Protein AF-A0AAE3DIQ3-F1 (afdb_monomer)

Secondary structure (DSSP, 8-state):
--HHHHHHHHHHHHHHHHHHHHHHHHHHHHHHHHHHHHHHHHHT--TTHHHHHHHHHHHHHHHHHHHHHHHHHHHHHHT-S-HHHHHHHIIIIIS---HHHHHHHTT--HHHHHHHHHHHHHT--GGGS-S-----------------

InterPro domains:
  IPR007630 RNA polymerase sigma-70 region 4 [PF04545] (86-123)
  IPR013324 RNA polymerase sigma factor, region 3/4-like [SSF88659] (73-122)

Mean predicted aligned error: 8.51 Å

Foldseek 3Di:
DDPVLLVVLVVLLLCLVVLVVVLVVLVVVLVVLVVVLVVCVVVVPPPCNVVSVVVNVVSVVSNVVSVLSNVLSLVQLVQQPDPLLSVLSCCCRVVVDDLVVVCVVVVHDSVVSVVSPSVSSVRGDNPVRDPPPPPDPDPPPDDPDDDD

Solv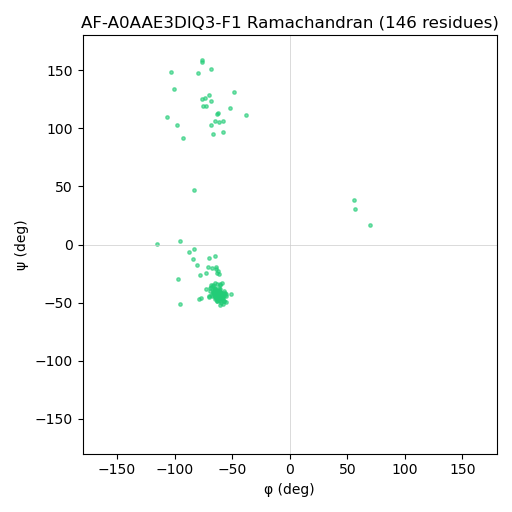ent-accessible surface area (backbone atoms only — not comparable to full-atom values): 8431 Å² total; per-residue (Å²): 132,52,73,67,56,52,50,49,52,51,51,57,44,54,43,42,56,57,38,52,55,49,45,55,53,44,53,54,49,41,52,51,50,52,53,50,48,55,51,33,62,75,71,67,48,64,83,62,44,61,62,46,53,52,50,43,51,54,40,51,52,54,45,49,55,42,50,52,52,44,50,39,45,52,53,23,46,65,60,29,84,50,66,71,39,29,50,54,48,44,42,40,40,72,69,64,43,53,70,61,62,51,11,63,76,69,75,40,53,66,72,54,35,55,50,48,53,52,52,33,62,72,48,46,45,68,80,82,51,45,92,77,61,73,77,72,92,68,85,79,79,73,82,82,78,80,80,130

Structure (mmCIF, N/CA/C/O backbone):
data_AF-A0AAE3DIQ3-F1
#
_entry.id   AF-A0AAE3DIQ3-F1
#
loop_
_atom_site.group_PDB
_atom_site.id
_atom_site.type_symbol
_atom_site.label_atom_id
_atom_site.label_alt_id
_atom_site.label_comp_id
_atom_site.label_asym_id
_atom_site.label_entity_id
_atom_site.label_seq_id
_atom_site.pdbx_PDB_ins_code
_atom_site.Cartn_x
_atom_site.Cartn_y
_atom_site.Cartn_z
_atom_site.occupancy
_atom_site.B_iso_or_equiv
_atom_site.auth_seq_id
_atom_site.auth_comp_id
_atom_site.auth_asym_id
_atom_site.auth_atom_id
_atom_site.pdbx_PDB_model_num
ATOM 1 N N . MET A 1 1 ? -13.774 10.766 17.910 1.00 77.81 1 MET A N 1
ATOM 2 C CA . MET A 1 1 ? -13.409 10.998 16.501 1.00 77.81 1 MET A CA 1
ATOM 3 C C . MET A 1 1 ? -14.636 11.523 15.776 1.00 77.81 1 MET A C 1
ATOM 5 O O . MET A 1 1 ? -15.725 11.027 16.038 1.00 77.81 1 MET A O 1
ATOM 9 N N . THR A 1 2 ? -14.485 12.548 14.947 1.00 88.19 2 THR A N 1
ATOM 10 C CA . THR A 1 2 ? -15.562 13.086 14.100 1.00 88.19 2 THR A CA 1
ATOM 11 C C . THR A 1 2 ? -15.816 12.173 12.896 1.00 88.19 2 THR A C 1
ATOM 13 O O . THR A 1 2 ? -14.929 11.417 12.498 1.00 88.19 2 THR A O 1
ATOM 16 N N . ASP A 1 3 ? -16.995 12.252 12.272 1.00 88.19 3 ASP A N 1
ATOM 17 C CA . ASP A 1 3 ? -17.280 11.485 11.046 1.00 88.19 3 ASP A CA 1
ATOM 18 C C . ASP A 1 3 ? -16.302 11.826 9.910 1.00 88.19 3 ASP A C 1
ATOM 20 O O . ASP A 1 3 ? -15.913 10.959 9.127 1.00 88.19 3 ASP A O 1
ATOM 24 N N . THR A 1 4 ? -15.844 13.079 9.847 1.00 89.25 4 THR A N 1
ATOM 25 C CA . THR A 1 4 ? -14.825 13.526 8.890 1.00 89.25 4 THR A CA 1
ATOM 26 C C . THR A 1 4 ? -13.496 12.809 9.111 1.00 89.25 4 THR A C 1
ATOM 28 O O . THR A 1 4 ? -12.917 12.282 8.163 1.00 89.25 4 THR A O 1
ATOM 31 N N . GLU A 1 5 ? -13.022 12.745 10.357 1.00 88.75 5 GLU A N 1
ATOM 32 C CA . GLU A 1 5 ? -11.792 12.030 10.714 1.00 88.75 5 GLU A CA 1
ATOM 33 C C . GLU A 1 5 ? -11.927 10.525 10.455 1.00 88.75 5 GLU A C 1
ATOM 35 O O . GLU A 1 5 ? -11.031 9.929 9.861 1.00 88.75 5 GLU A O 1
ATOM 40 N N . PHE A 1 6 ? -13.070 9.924 10.808 1.00 90.81 6 PHE A N 1
ATOM 41 C CA . PHE A 1 6 ? -13.358 8.515 10.523 1.00 90.81 6 PHE A CA 1
ATOM 42 C C . PHE A 1 6 ? -13.227 8.211 9.026 1.00 90.81 6 PHE A C 1
ATOM 44 O O . PHE A 1 6 ? -12.547 7.265 8.619 1.00 90.81 6 PHE A O 1
ATOM 51 N N . ASN A 1 7 ? -13.860 9.036 8.190 1.00 92.31 7 ASN A N 1
ATOM 52 C CA . ASN A 1 7 ? -13.822 8.879 6.741 1.00 92.31 7 ASN A CA 1
ATOM 53 C C . ASN A 1 7 ? -12.417 9.115 6.175 1.00 92.31 7 ASN A C 1
ATOM 55 O O . ASN A 1 7 ? -12.020 8.416 5.243 1.00 92.31 7 ASN A O 1
ATOM 59 N N . ALA A 1 8 ? -11.645 10.037 6.754 1.00 92.06 8 ALA A N 1
ATOM 60 C CA . ALA A 1 8 ? -10.260 10.276 6.364 1.00 92.06 8 ALA A CA 1
ATOM 61 C C . ALA A 1 8 ? -9.358 9.068 6.664 1.00 92.06 8 ALA A C 1
ATOM 63 O O . ALA A 1 8 ? -8.603 8.649 5.788 1.00 92.06 8 ALA A O 1
ATOM 64 N N . VAL A 1 9 ? -9.473 8.457 7.850 1.00 94.56 9 VAL A N 1
ATOM 65 C CA . VAL A 1 9 ? -8.742 7.222 8.196 1.00 94.56 9 VAL A CA 1
ATOM 66 C C . VAL A 1 9 ? -9.145 6.092 7.254 1.00 94.56 9 VAL A C 1
ATOM 68 O O . VAL A 1 9 ? -8.291 5.412 6.690 1.00 94.56 9 VAL A O 1
ATOM 71 N N . LYS A 1 10 ? -10.448 5.915 7.016 1.00 94.19 10 LYS A N 1
ATOM 72 C CA . LYS A 1 10 ? -10.944 4.893 6.091 1.00 94.19 10 LYS A CA 1
ATOM 73 C C . LYS A 1 10 ? -10.383 5.081 4.679 1.00 94.19 10 LYS A C 1
ATOM 75 O O . LYS A 1 10 ? -9.952 4.105 4.067 1.00 94.19 10 LYS A O 1
ATOM 80 N N . ALA A 1 11 ? -10.363 6.311 4.165 1.00 94.19 11 ALA A N 1
ATOM 81 C CA . ALA A 1 11 ? -9.783 6.629 2.861 1.00 94.19 11 ALA A CA 1
ATOM 82 C C . ALA A 1 11 ? -8.267 6.383 2.829 1.00 94.19 11 ALA A C 1
ATOM 84 O O . ALA A 1 11 ? -7.762 5.815 1.862 1.00 94.19 11 ALA A O 1
ATOM 85 N N . PHE A 1 12 ? -7.557 6.752 3.899 1.00 95.31 12 PHE A N 1
ATOM 86 C CA . PHE A 1 12 ? -6.129 6.492 4.065 1.00 95.31 12 PHE A CA 1
ATOM 87 C C . PHE A 1 12 ? -5.811 4.992 3.987 1.00 95.31 12 PHE A C 1
ATOM 89 O O . PHE A 1 12 ? -4.976 4.601 3.178 1.00 95.31 12 PHE A O 1
ATOM 96 N N . LEU A 1 13 ? -6.518 4.153 4.749 1.00 96.06 13 LEU A N 1
ATOM 97 C CA . LEU A 1 13 ? -6.325 2.698 4.735 1.00 96.06 13 LEU A CA 1
ATOM 98 C C . LEU A 1 13 ? -6.715 2.085 3.381 1.00 96.06 13 LEU A C 1
ATOM 100 O O . LEU A 1 13 ? -6.002 1.245 2.839 1.00 96.06 13 LEU A O 1
ATOM 104 N N . SER A 1 14 ? -7.814 2.561 2.785 1.00 95.12 14 SER A N 1
ATOM 105 C CA . SER A 1 14 ? -8.283 2.096 1.469 1.00 95.12 14 SER A CA 1
ATOM 106 C C . SER A 1 14 ? -7.298 2.405 0.336 1.00 95.12 14 SER A C 1
ATOM 108 O O . SER A 1 14 ? -7.368 1.776 -0.721 1.00 95.12 14 SER A O 1
ATOM 110 N N . ALA A 1 15 ? -6.368 3.348 0.534 1.00 94.94 15 ALA A N 1
ATOM 111 C CA . ALA A 1 15 ? -5.342 3.676 -0.450 1.00 94.94 15 ALA A CA 1
ATOM 112 C C . ALA A 1 15 ? -4.391 2.500 -0.737 1.00 94.94 15 ALA A C 1
ATOM 114 O O . ALA A 1 15 ? -3.851 2.439 -1.840 1.00 94.94 15 ALA A O 1
ATOM 115 N N . TYR A 1 16 ? -4.233 1.550 0.196 1.00 96.00 16 TYR A N 1
ATOM 116 C CA . TYR A 1 16 ? -3.328 0.402 0.047 1.00 96.00 16 TYR A CA 1
ATOM 117 C C . TYR A 1 16 ? -3.614 -0.420 -1.215 1.00 96.00 16 TYR A C 1
ATOM 119 O O . TYR A 1 16 ? -2.709 -0.810 -1.949 1.00 96.00 16 TYR A O 1
ATOM 127 N N . ARG A 1 17 ? -4.896 -0.639 -1.522 1.00 91.00 17 ARG A N 1
ATOM 128 C CA . ARG A 1 17 ? -5.303 -1.407 -2.705 1.00 91.00 17 ARG A CA 1
ATOM 129 C C . ARG A 1 17 ? -4.906 -0.715 -4.009 1.00 91.00 17 ARG A C 1
ATOM 131 O O . ARG A 1 17 ? -4.494 -1.372 -4.964 1.00 91.00 17 ARG A O 1
ATOM 138 N N . TYR A 1 18 ? -5.037 0.609 -4.059 1.00 89.94 18 TYR A N 1
ATOM 139 C CA . TYR A 1 18 ? -4.652 1.382 -5.238 1.00 89.94 18 TYR A CA 1
ATOM 140 C C . TYR A 1 18 ? -3.134 1.395 -5.416 1.00 89.94 18 TYR A C 1
ATOM 142 O O . TYR A 1 18 ? -2.656 1.237 -6.540 1.00 89.94 18 TYR A O 1
ATOM 150 N N . THR A 1 19 ? -2.377 1.522 -4.321 1.00 93.00 19 THR A N 1
ATOM 151 C CA . THR A 1 19 ? -0.912 1.480 -4.385 1.00 93.00 19 THR A CA 1
ATOM 152 C C . THR A 1 19 ? -0.401 0.104 -4.793 1.00 93.00 19 THR A C 1
ATOM 154 O O . THR A 1 19 ? 0.555 0.037 -5.558 1.00 93.00 19 THR A O 1
ATOM 157 N N . GLU A 1 20 ? -1.050 -0.986 -4.374 1.00 92.19 20 GLU A N 1
ATOM 158 C CA . GLU A 1 20 ? -0.665 -2.339 -4.786 1.00 92.19 20 GLU A CA 1
ATOM 159 C C . GLU A 1 20 ? -0.827 -2.549 -6.301 1.00 92.19 20 GLU A C 1
ATOM 161 O O . GLU A 1 20 ? 0.072 -3.078 -6.963 1.00 92.19 20 GLU A O 1
ATOM 166 N N . LEU A 1 21 ? -1.951 -2.101 -6.873 1.00 91.31 21 LEU A N 1
ATOM 167 C CA . LEU A 1 21 ? -2.192 -2.204 -8.313 1.00 91.31 21 LEU A CA 1
ATOM 168 C C . LEU A 1 21 ? -1.179 -1.371 -9.112 1.00 91.31 21 LEU A C 1
ATOM 170 O O . LEU A 1 21 ? -0.600 -1.879 -10.074 1.00 91.31 21 LEU A O 1
ATOM 174 N N . ASP A 1 22 ? -0.929 -0.126 -8.699 1.00 94.44 22 ASP A N 1
ATOM 175 C CA . ASP A 1 22 ? 0.051 0.745 -9.358 1.00 94.44 22 ASP A CA 1
ATOM 176 C C . ASP A 1 22 ? 1.469 0.166 -9.226 1.00 94.44 22 ASP A C 1
ATOM 178 O O . ASP A 1 22 ? 2.189 0.061 -10.215 1.00 94.44 22 ASP A O 1
ATOM 182 N N . LEU A 1 23 ? 1.854 -0.356 -8.055 1.00 96.00 23 LEU A N 1
ATOM 183 C CA . LEU A 1 23 ? 3.149 -1.017 -7.861 1.00 96.00 23 LEU A CA 1
ATOM 184 C C . LEU A 1 23 ? 3.378 -2.167 -8.840 1.00 96.00 23 LEU A C 1
ATOM 186 O O . LEU A 1 23 ? 4.481 -2.289 -9.373 1.00 96.00 23 LEU A O 1
ATOM 190 N N . ARG A 1 24 ? 2.363 -3.000 -9.099 1.00 95.31 24 ARG A N 1
ATOM 191 C CA . ARG A 1 24 ? 2.469 -4.091 -10.082 1.00 95.31 24 ARG A CA 1
ATOM 192 C C . ARG A 1 24 ? 2.773 -3.546 -11.477 1.00 95.31 24 ARG A C 1
ATOM 194 O O . ARG A 1 24 ? 3.693 -4.037 -12.130 1.00 95.31 24 ARG A O 1
ATOM 201 N N . VAL A 1 25 ? 2.062 -2.501 -11.899 1.00 96.19 25 VAL A N 1
ATOM 202 C CA . VAL A 1 25 ? 2.274 -1.845 -13.199 1.00 96.19 25 VAL A CA 1
ATOM 203 C C . VAL A 1 25 ? 3.668 -1.219 -13.278 1.00 96.19 25 VAL A C 1
ATOM 205 O O . VAL A 1 25 ? 4.406 -1.473 -14.229 1.00 96.19 25 VAL A O 1
ATOM 208 N N . ARG A 1 26 ? 4.076 -0.448 -12.264 1.00 96.56 26 ARG A N 1
ATOM 209 C CA . ARG A 1 26 ? 5.378 0.237 -12.241 1.00 96.56 26 ARG A CA 1
ATOM 210 C C . ARG A 1 26 ? 6.550 -0.732 -12.199 1.00 96.56 26 ARG A C 1
ATOM 212 O O . ARG A 1 26 ? 7.554 -0.490 -12.861 1.00 96.56 26 ARG A O 1
ATOM 219 N N . ARG A 1 27 ? 6.434 -1.836 -11.455 1.00 97.88 27 ARG A N 1
ATOM 220 C CA . ARG A 1 27 ? 7.460 -2.888 -11.421 1.00 97.88 27 ARG A CA 1
ATOM 221 C C . ARG A 1 27 ? 7.604 -3.564 -12.781 1.00 97.88 27 ARG A C 1
ATOM 223 O O . ARG A 1 27 ? 8.730 -3.723 -13.237 1.00 97.88 27 ARG A O 1
ATOM 230 N N . ALA A 1 28 ? 6.494 -3.888 -13.445 1.00 97.50 28 ALA A N 1
ATOM 231 C CA . ALA A 1 28 ? 6.529 -4.448 -14.795 1.00 97.50 28 ALA A CA 1
ATOM 232 C C . ALA A 1 28 ? 7.176 -3.483 -15.803 1.00 97.50 28 ALA A C 1
ATOM 234 O O . ALA A 1 28 ? 7.986 -3.903 -16.630 1.00 97.50 28 ALA A O 1
ATOM 235 N N . GLU A 1 29 ? 6.871 -2.188 -15.704 1.00 97.25 29 GLU A N 1
ATOM 236 C CA . GLU A 1 29 ? 7.497 -1.165 -16.542 1.00 97.25 29 GLU A CA 1
ATOM 237 C C . GLU A 1 29 ? 9.000 -1.039 -16.269 1.00 97.25 29 GLU A C 1
ATOM 239 O O . GLU A 1 29 ? 9.801 -1.040 -17.200 1.00 97.25 29 GLU A O 1
ATOM 244 N N . LEU A 1 30 ? 9.416 -1.027 -15.000 1.00 97.88 30 LEU A N 1
ATOM 245 C CA . LEU A 1 30 ? 10.833 -1.013 -14.640 1.00 97.88 30 LEU A CA 1
ATOM 246 C C . LEU A 1 30 ? 11.577 -2.227 -15.216 1.00 97.88 30 LEU A C 1
ATOM 248 O O . LEU A 1 30 ? 12.685 -2.069 -15.734 1.00 97.88 30 LEU A O 1
ATOM 252 N N . THR A 1 31 ? 10.978 -3.420 -15.170 1.00 98.19 31 THR A N 1
ATOM 253 C CA . THR A 1 31 ? 11.540 -4.625 -15.798 1.00 98.19 31 THR A CA 1
ATOM 254 C C . THR A 1 31 ? 11.719 -4.432 -17.303 1.00 98.19 31 THR A C 1
ATOM 256 O O . THR A 1 31 ? 12.794 -4.718 -17.828 1.00 98.19 31 THR A O 1
ATOM 259 N N . ARG A 1 32 ? 10.711 -3.891 -17.998 1.00 97.81 32 ARG A N 1
ATOM 260 C CA . ARG A 1 32 ? 10.777 -3.616 -19.443 1.00 97.81 32 ARG A CA 1
ATOM 261 C C . ARG A 1 32 ? 11.862 -2.608 -19.802 1.00 97.81 32 ARG A C 1
ATOM 263 O O . ARG A 1 32 ? 12.653 -2.866 -20.706 1.00 97.81 32 ARG A O 1
ATOM 270 N N . LEU A 1 33 ? 11.927 -1.488 -19.085 1.00 97.00 33 LEU A N 1
ATOM 271 C CA . LEU A 1 33 ? 12.935 -0.452 -19.310 1.00 97.00 33 LEU A CA 1
ATOM 272 C C . LEU A 1 33 ? 14.350 -0.984 -19.061 1.00 97.00 33 LEU A C 1
ATOM 274 O O . LEU A 1 33 ? 15.259 -0.694 -19.835 1.00 97.00 33 LEU A O 1
ATOM 278 N N . THR A 1 34 ? 14.527 -1.802 -18.020 1.00 96.81 34 THR A N 1
ATOM 279 C CA . THR A 1 34 ? 15.821 -2.421 -17.697 1.00 96.81 34 THR A CA 1
ATOM 280 C C . THR A 1 34 ? 16.257 -3.391 -18.795 1.00 96.81 34 THR A C 1
ATOM 282 O O . THR A 1 34 ? 17.372 -3.271 -19.294 1.00 96.81 34 THR A O 1
ATOM 285 N N . ALA A 1 35 ? 15.359 -4.262 -19.264 1.00 96.81 35 ALA A N 1
ATOM 286 C CA . ALA A 1 35 ? 15.648 -5.165 -20.377 1.00 96.81 35 ALA A CA 1
ATOM 287 C C . ALA A 1 35 ? 15.968 -4.401 -21.676 1.00 96.81 35 ALA A C 1
ATOM 289 O O . ALA A 1 35 ? 16.878 -4.770 -22.418 1.00 96.81 35 ALA A O 1
ATOM 290 N N . ARG A 1 36 ? 15.264 -3.293 -21.953 1.00 95.62 36 ARG A N 1
ATOM 291 C CA . ARG A 1 36 ? 15.561 -2.459 -23.128 1.00 95.62 36 ARG A CA 1
ATOM 292 C C . ARG A 1 36 ? 16.924 -1.782 -23.018 1.00 95.62 36 ARG A C 1
ATOM 294 O O . ARG A 1 36 ? 17.629 -1.704 -24.022 1.00 95.62 36 ARG A O 1
ATOM 301 N N . LYS A 1 37 ? 17.299 -1.315 -21.824 1.00 95.06 37 LYS A N 1
ATOM 302 C CA . LYS A 1 37 ? 18.630 -0.757 -21.561 1.00 95.06 37 LYS A CA 1
ATOM 303 C C . LYS A 1 37 ? 19.718 -1.787 -21.873 1.00 95.06 37 LYS A C 1
ATOM 305 O O . LYS A 1 37 ? 20.664 -1.462 -22.580 1.00 95.06 37 LYS A O 1
ATOM 310 N N . GLU A 1 38 ? 19.567 -3.016 -21.385 1.00 93.75 38 GLU A N 1
ATOM 311 C CA . GLU A 1 38 ? 20.514 -4.110 -21.639 1.00 93.75 38 GLU A CA 1
ATOM 312 C C . GLU A 1 38 ? 20.650 -4.419 -23.136 1.00 93.75 38 GLU A C 1
ATOM 314 O O . GLU A 1 38 ? 21.767 -4.533 -23.636 1.00 93.75 38 GLU A O 1
ATOM 319 N N . ALA A 1 39 ? 19.538 -4.464 -23.877 1.00 93.69 39 ALA A N 1
ATOM 320 C CA . ALA A 1 39 ? 19.563 -4.673 -25.325 1.00 93.69 39 ALA A CA 1
ATOM 321 C C . ALA A 1 39 ? 20.336 -3.569 -26.069 1.00 93.69 39 ALA A C 1
ATOM 323 O O . ALA A 1 39 ? 21.186 -3.872 -26.900 1.00 93.69 39 ALA A O 1
ATOM 324 N N . LEU A 1 40 ? 20.108 -2.293 -25.739 1.00 91.50 40 LEU A N 1
ATOM 325 C CA . LEU A 1 40 ? 20.815 -1.183 -26.39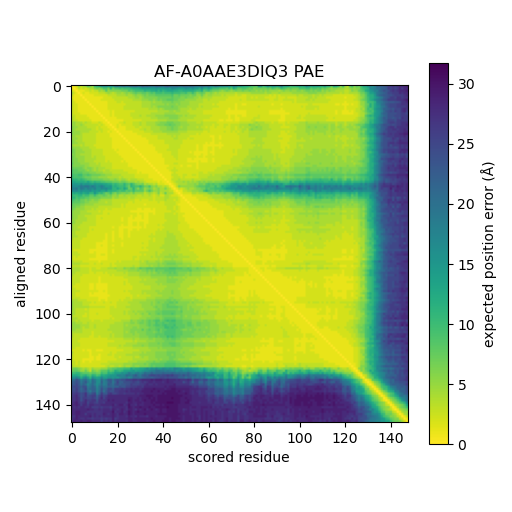1 1.00 91.50 40 LEU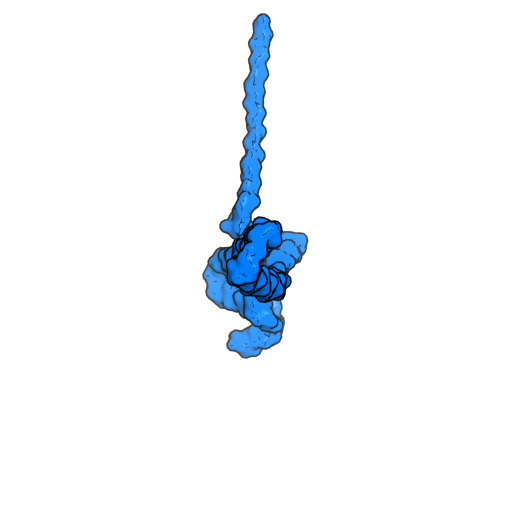 A CA 1
ATOM 326 C C . LEU A 1 40 ? 22.318 -1.173 -26.111 1.00 91.50 40 LEU A C 1
ATOM 328 O O . LEU A 1 40 ? 23.096 -0.784 -26.980 1.00 91.50 40 LEU A O 1
ATOM 332 N N . ILE A 1 41 ? 22.727 -1.606 -24.914 1.00 92.12 41 ILE A N 1
ATOM 333 C CA . ILE A 1 41 ? 24.146 -1.768 -24.575 1.00 92.12 41 ILE A CA 1
ATOM 334 C C . ILE A 1 41 ? 24.793 -2.791 -25.515 1.00 92.12 41 ILE A C 1
ATOM 336 O O . ILE A 1 41 ? 25.884 -2.543 -26.020 1.00 92.12 41 ILE A O 1
ATOM 340 N N . LEU A 1 42 ? 24.110 -3.907 -25.791 1.00 91.38 42 LEU A N 1
ATOM 341 C CA . LEU A 1 42 ? 24.588 -4.926 -26.731 1.00 91.38 42 LEU A CA 1
ATOM 342 C C . LEU A 1 42 ? 24.583 -4.435 -28.185 1.00 91.38 42 LEU A C 1
ATOM 344 O O . LEU A 1 42 ? 25.488 -4.764 -28.944 1.00 91.38 42 LEU A O 1
ATOM 348 N N . GLU A 1 43 ? 23.589 -3.631 -28.567 1.00 91.69 43 GLU A N 1
ATOM 349 C CA . GLU A 1 43 ? 23.494 -3.002 -29.891 1.00 91.69 43 GLU A CA 1
ATOM 350 C C . GLU A 1 43 ? 24.558 -1.900 -30.106 1.00 91.69 43 GLU A C 1
ATOM 352 O O . GLU A 1 43 ? 24.736 -1.434 -31.230 1.00 91.69 43 GLU A O 1
ATOM 357 N N . GLY A 1 44 ? 25.264 -1.462 -29.052 1.00 88.19 44 GLY A N 1
ATOM 358 C CA . GLY A 1 44 ? 26.243 -0.370 -29.114 1.00 88.19 44 GLY A CA 1
ATOM 359 C C . GLY A 1 44 ? 25.617 1.013 -29.330 1.00 88.19 44 GLY A C 1
ATOM 360 O O . GLY A 1 44 ? 26.311 1.953 -29.714 1.00 88.19 44 GLY A O 1
ATOM 361 N N . ASN A 1 45 ? 24.308 1.154 -29.100 1.00 82.38 45 ASN A N 1
ATOM 362 C CA . ASN A 1 45 ? 23.564 2.385 -29.354 1.00 82.38 45 ASN A CA 1
ATOM 363 C C . ASN A 1 45 ? 23.520 3.262 -28.093 1.00 82.38 45 ASN A C 1
ATOM 365 O O . ASN A 1 45 ? 22.642 3.127 -27.236 1.00 82.38 45 ASN A O 1
ATOM 369 N N . THR A 1 46 ? 24.501 4.156 -27.973 1.00 80.56 46 THR A N 1
ATOM 370 C CA . THR A 1 46 ? 24.721 4.985 -26.779 1.00 80.56 46 THR A CA 1
ATOM 371 C C . THR A 1 46 ? 23.778 6.179 -26.665 1.00 80.56 46 THR A C 1
ATOM 373 O O . THR A 1 46 ? 23.493 6.617 -25.552 1.00 80.56 46 THR A O 1
ATOM 376 N N . ASP A 1 47 ? 23.253 6.687 -27.780 1.00 83.62 47 ASP A N 1
ATOM 377 C CA . ASP A 1 47 ? 22.487 7.943 -27.804 1.00 83.62 47 ASP A CA 1
ATOM 378 C C . ASP A 1 47 ? 21.140 7.816 -27.077 1.00 83.62 47 ASP A C 1
ATOM 380 O O .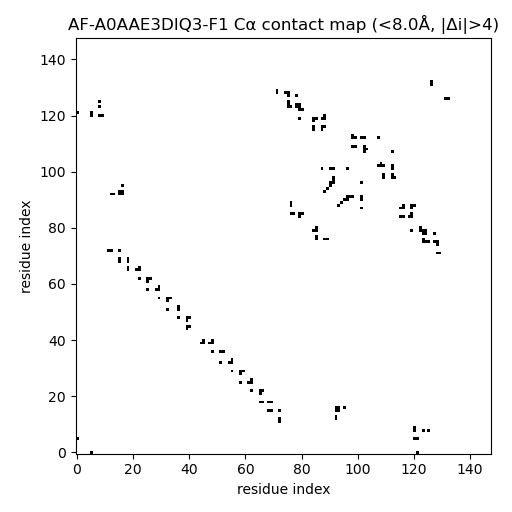 ASP A 1 47 ? 20.689 8.732 -26.388 1.00 83.62 47 ASP A O 1
ATOM 384 N N . LEU A 1 48 ? 20.510 6.642 -27.160 1.00 85.00 48 LEU A N 1
ATOM 385 C CA . LEU A 1 48 ? 19.244 6.351 -26.478 1.00 85.00 48 LEU A CA 1
ATOM 386 C C . LEU A 1 48 ? 19.426 5.907 -25.018 1.00 85.00 48 LEU A C 1
ATOM 388 O O . LEU A 1 48 ? 18.450 5.864 -24.261 1.00 85.00 48 LEU A O 1
ATOM 392 N N . LEU A 1 49 ? 20.657 5.584 -24.608 1.00 90.31 49 LEU A N 1
ATOM 393 C CA . LEU A 1 49 ? 20.940 5.018 -23.291 1.00 90.31 49 LEU A CA 1
ATOM 394 C C . LEU A 1 49 ? 20.621 6.015 -22.172 1.00 90.31 49 LEU A C 1
ATOM 396 O O . LEU A 1 49 ? 19.963 5.653 -21.197 1.00 90.31 49 LEU A O 1
ATOM 400 N N . PHE A 1 50 ? 21.003 7.282 -22.354 1.00 88.81 50 PHE A N 1
ATOM 401 C CA . PHE A 1 50 ? 20.776 8.347 -21.373 1.00 88.81 50 PHE A CA 1
ATOM 402 C C . PHE A 1 50 ? 19.284 8.549 -21.061 1.00 88.81 50 PHE A C 1
ATOM 404 O O . PHE A 1 50 ? 18.881 8.637 -19.899 1.00 88.81 50 PHE A O 1
ATOM 411 N N . HIS A 1 51 ? 18.434 8.567 -22.093 1.00 89.88 51 HIS A N 1
ATOM 412 C CA . HIS A 1 51 ? 16.990 8.732 -21.921 1.00 89.88 51 HIS A CA 1
ATOM 413 C C . HIS A 1 51 ? 16.361 7.565 -21.152 1.00 89.88 51 HIS A C 1
ATOM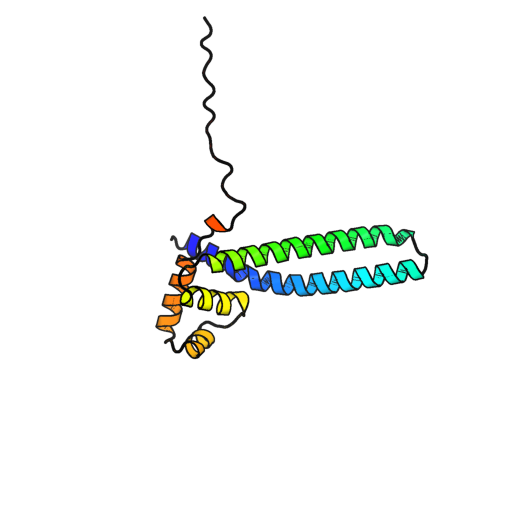 415 O O . HIS A 1 51 ? 15.511 7.780 -20.283 1.00 89.88 51 HIS A O 1
ATOM 421 N N . LEU A 1 52 ? 16.804 6.334 -21.421 1.00 93.56 52 LEU A N 1
ATOM 422 C CA . LEU A 1 52 ? 16.335 5.159 -20.688 1.00 93.56 52 LEU A CA 1
ATOM 423 C C . LEU A 1 52 ? 16.823 5.134 -19.246 1.00 93.56 52 LEU A C 1
ATOM 425 O O . LEU A 1 52 ? 16.061 4.753 -18.363 1.00 93.56 52 LEU A O 1
ATOM 429 N N . GLU A 1 53 ? 18.053 5.562 -18.975 1.00 93.81 53 GLU A N 1
ATOM 430 C CA . GLU A 1 53 ? 18.551 5.680 -17.604 1.00 93.81 53 GLU A CA 1
ATOM 431 C C . GLU A 1 53 ? 17.722 6.663 -16.781 1.00 93.81 53 GLU A C 1
ATOM 433 O O . GLU A 1 53 ? 17.349 6.354 -15.645 1.00 93.81 53 GLU A O 1
ATOM 438 N N . HIS A 1 54 ? 17.361 7.803 -17.373 1.00 94.31 54 HIS A N 1
ATOM 439 C CA . HIS A 1 54 ? 16.470 8.762 -16.734 1.00 94.31 54 HIS A CA 1
ATOM 440 C C . HIS A 1 54 ? 15.073 8.168 -16.481 1.00 94.31 54 HIS A C 1
ATOM 442 O O . HIS A 1 54 ? 14.556 8.270 -15.368 1.00 94.31 54 HIS A O 1
ATOM 448 N N . ALA A 1 55 ? 14.490 7.478 -17.469 1.00 95.88 55 ALA A N 1
ATOM 449 C CA . ALA A 1 55 ? 13.191 6.816 -17.325 1.00 95.88 55 ALA A CA 1
ATOM 450 C C . ALA A 1 55 ? 13.203 5.720 -16.242 1.00 95.88 55 ALA A C 1
ATOM 452 O O . ALA A 1 55 ? 12.281 5.637 -15.430 1.00 95.88 55 ALA A O 1
ATOM 453 N N . ILE A 1 56 ? 14.269 4.916 -16.175 1.00 97.50 56 ILE A N 1
ATOM 454 C CA . ILE A 1 56 ? 14.479 3.901 -15.132 1.00 97.50 56 ILE A CA 1
ATOM 455 C C . ILE A 1 56 ? 14.558 4.554 -13.753 1.00 97.50 56 ILE A C 1
ATOM 457 O O . ILE A 1 56 ? 13.959 4.049 -12.802 1.00 97.50 56 ILE A O 1
ATOM 461 N N . CYS A 1 57 ? 15.291 5.661 -13.626 1.00 97.44 57 CYS A N 1
ATOM 462 C CA . CYS A 1 57 ? 15.404 6.393 -12.369 1.00 97.44 57 CYS A CA 1
ATOM 463 C C . CYS A 1 57 ? 14.031 6.902 -11.901 1.00 97.44 57 CYS A C 1
ATOM 465 O O . CYS A 1 57 ? 13.610 6.604 -10.784 1.00 97.44 57 CYS A O 1
ATOM 467 N N . ALA A 1 58 ? 13.272 7.544 -12.795 1.00 96.62 58 ALA A N 1
ATOM 468 C CA . ALA A 1 58 ? 11.921 8.018 -12.505 1.00 96.62 58 ALA A CA 1
ATOM 469 C C . ALA A 1 58 ? 10.963 6.876 -12.115 1.00 96.62 58 ALA A C 1
ATOM 471 O O . ALA A 1 58 ? 10.191 7.004 -11.163 1.00 96.62 58 ALA A O 1
ATOM 472 N N . ALA A 1 59 ? 11.037 5.729 -12.801 1.00 96.88 59 ALA A N 1
ATOM 473 C CA . ALA A 1 59 ? 10.242 4.550 -12.463 1.00 96.88 59 ALA A CA 1
ATOM 474 C C . ALA A 1 59 ? 10.590 4.000 -11.068 1.00 96.88 59 ALA A C 1
ATOM 476 O O . ALA A 1 59 ? 9.691 3.665 -10.293 1.00 96.88 59 ALA A O 1
ATOM 477 N N . LYS A 1 60 ? 11.883 3.948 -10.715 1.00 98.00 60 LYS A N 1
ATOM 478 C CA . LYS A 1 60 ? 12.340 3.547 -9.374 1.00 98.00 60 LYS A CA 1
ATOM 479 C C . LYS A 1 60 ? 11.829 4.497 -8.297 1.00 98.00 60 LYS A C 1
ATOM 481 O O . LYS A 1 60 ? 11.351 4.027 -7.266 1.00 98.00 60 LYS A O 1
ATOM 486 N N . ASP A 1 61 ? 11.887 5.803 -8.528 1.00 97.44 61 ASP A N 1
ATOM 487 C CA . ASP A 1 61 ? 11.400 6.791 -7.564 1.00 97.44 61 ASP A CA 1
ATOM 488 C C . ASP A 1 61 ? 9.883 6.712 -7.369 1.00 97.44 61 ASP A C 1
ATOM 490 O O . ASP A 1 61 ? 9.416 6.731 -6.229 1.00 97.44 61 ASP A O 1
ATOM 494 N N . ALA A 1 62 ? 9.110 6.503 -8.438 1.00 95.88 62 ALA A N 1
ATOM 495 C CA . ALA A 1 62 ? 7.671 6.263 -8.331 1.00 95.88 62 ALA A CA 1
ATOM 496 C C . ALA A 1 62 ? 7.354 5.011 -7.489 1.00 95.88 62 ALA A C 1
ATOM 498 O O . ALA A 1 62 ? 6.506 5.060 -6.597 1.00 95.88 62 ALA A O 1
ATOM 499 N N . ILE A 1 63 ? 8.075 3.904 -7.712 1.00 97.88 63 ILE A N 1
ATOM 500 C CA . ILE A 1 63 ? 7.943 2.682 -6.901 1.00 97.88 63 ILE A CA 1
ATOM 501 C C . ILE A 1 63 ? 8.274 2.965 -5.434 1.00 97.88 63 ILE A C 1
ATOM 503 O O . ILE A 1 63 ? 7.533 2.535 -4.553 1.00 97.88 63 ILE A O 1
ATOM 507 N N . ARG A 1 64 ? 9.360 3.698 -5.155 1.00 97.25 64 ARG A N 1
ATOM 508 C CA . ARG A 1 64 ? 9.753 4.054 -3.783 1.00 97.25 64 ARG A CA 1
ATOM 509 C C . ARG A 1 64 ? 8.651 4.825 -3.067 1.00 97.25 64 ARG A C 1
ATOM 511 O O . ARG A 1 64 ? 8.334 4.478 -1.937 1.00 97.25 64 ARG A O 1
ATOM 518 N N . VAL A 1 65 ? 8.041 5.815 -3.720 1.00 95.69 65 VAL A N 1
ATOM 519 C CA . VAL A 1 65 ? 6.928 6.595 -3.147 1.00 95.69 65 VAL A CA 1
ATOM 520 C C . VAL A 1 65 ? 5.745 5.694 -2.784 1.00 95.69 65 VAL A C 1
ATOM 522 O O . VAL A 1 65 ? 5.209 5.801 -1.681 1.00 95.69 65 VAL A O 1
ATOM 525 N N . LEU A 1 66 ? 5.361 4.774 -3.671 1.00 95.44 66 LEU A N 1
ATOM 526 C CA . LEU A 1 66 ? 4.260 3.842 -3.416 1.00 95.44 66 LEU A CA 1
ATOM 527 C C . LEU A 1 66 ? 4.580 2.854 -2.282 1.00 95.44 66 LEU A C 1
ATOM 529 O O . LEU A 1 66 ? 3.726 2.616 -1.431 1.00 95.44 66 LEU A O 1
ATOM 533 N N . CYS A 1 67 ? 5.805 2.321 -2.233 1.00 95.88 67 CYS A N 1
ATOM 534 C CA . CYS A 1 67 ? 6.255 1.453 -1.141 1.00 95.88 67 CYS A CA 1
ATOM 535 C C . CYS A 1 67 ? 6.260 2.194 0.203 1.00 95.88 67 CYS A C 1
ATOM 537 O O . CYS A 1 67 ? 5.774 1.654 1.191 1.00 95.88 67 CYS A O 1
ATOM 539 N N . THR A 1 68 ? 6.747 3.441 0.244 1.00 95.06 68 THR A N 1
ATOM 540 C CA . THR A 1 68 ? 6.675 4.280 1.451 1.00 95.06 68 THR A CA 1
ATOM 541 C C . THR A 1 68 ? 5.230 4.438 1.900 1.00 95.06 68 THR A C 1
ATOM 543 O O . THR A 1 68 ? 4.935 4.303 3.083 1.00 95.06 68 THR A O 1
ATOM 546 N N . ARG A 1 69 ? 4.305 4.649 0.960 1.00 94.06 69 ARG A N 1
ATOM 547 C CA . ARG A 1 69 ? 2.887 4.769 1.289 1.00 94.06 69 ARG A CA 1
ATOM 548 C C . ARG A 1 69 ? 2.288 3.477 1.852 1.00 94.06 69 ARG A C 1
ATOM 550 O O . ARG A 1 69 ? 1.470 3.551 2.763 1.00 94.06 69 ARG A O 1
ATOM 557 N N . GLN A 1 70 ? 2.673 2.310 1.334 1.00 95.81 70 GLN A N 1
ATOM 558 C CA . GLN A 1 70 ? 2.256 1.024 1.907 1.00 95.81 70 GLN A CA 1
ATOM 559 C C . GLN A 1 70 ? 2.804 0.839 3.324 1.00 95.81 70 GLN A C 1
ATOM 561 O O . GLN A 1 70 ? 2.031 0.525 4.225 1.00 95.81 70 GLN A O 1
ATOM 566 N N . ALA A 1 71 ? 4.086 1.144 3.538 1.00 94.81 71 ALA A N 1
ATOM 567 C CA . ALA A 1 71 ? 4.716 1.073 4.853 1.00 94.81 71 ALA A CA 1
ATOM 568 C C . ALA A 1 71 ? 4.070 2.031 5.870 1.00 94.81 71 ALA A C 1
ATOM 570 O O . ALA A 1 71 ? 3.895 1.667 7.027 1.00 94.81 71 ALA A O 1
ATOM 571 N N . GLU A 1 72 ? 3.661 3.236 5.454 1.00 94.62 72 GLU A N 1
ATOM 572 C CA . GLU A 1 72 ? 2.872 4.146 6.297 1.00 94.62 72 GLU A CA 1
ATOM 573 C C . GLU A 1 72 ? 1.528 3.522 6.702 1.00 94.62 72 GLU A C 1
ATOM 575 O O . GLU A 1 72 ? 1.085 3.661 7.835 1.00 94.62 72 GLU A O 1
ATOM 580 N N . ILE A 1 73 ? 0.839 2.834 5.796 1.00 95.44 73 ILE A N 1
ATOM 581 C CA . ILE A 1 73 ? -0.453 2.218 6.123 1.00 95.44 73 ILE A CA 1
ATOM 582 C C . ILE A 1 73 ? -0.265 1.030 7.074 1.00 95.44 73 ILE A C 1
ATOM 584 O O . ILE A 1 73 ? -0.994 0.922 8.059 1.00 95.44 73 ILE A O 1
ATOM 588 N N . GLU A 1 74 ? 0.727 0.180 6.812 1.00 95.88 74 GLU A N 1
ATOM 589 C CA . GLU A 1 74 ? 1.092 -0.954 7.669 1.00 95.88 74 GLU A CA 1
ATOM 590 C C . GLU A 1 74 ? 1.477 -0.4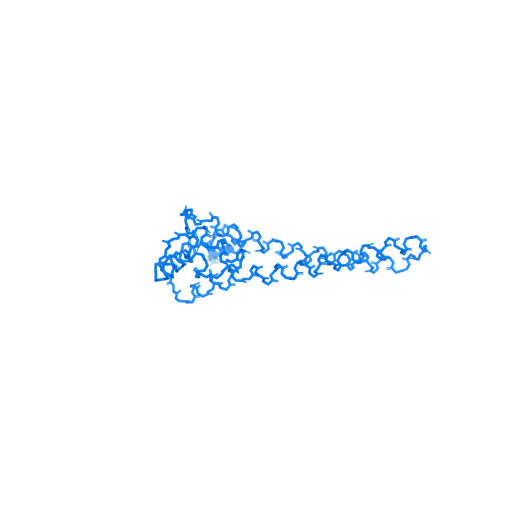77 9.075 1.00 95.88 74 GLU A C 1
ATOM 592 O O . GLU A 1 74 ? 0.868 -0.898 10.057 1.00 95.88 74 GLU A O 1
ATOM 597 N N . ALA A 1 75 ? 2.367 0.515 9.173 1.00 94.94 75 ALA A N 1
ATOM 598 C CA . ALA A 1 75 ? 2.763 1.103 10.449 1.00 94.94 75 ALA A CA 1
ATOM 599 C C . ALA A 1 75 ? 1.576 1.729 11.201 1.00 94.94 75 ALA A C 1
ATOM 601 O O . ALA A 1 75 ? 1.532 1.678 12.427 1.00 94.94 75 ALA A O 1
ATOM 602 N N . ALA A 1 76 ? 0.596 2.304 10.494 1.00 95.75 76 ALA A N 1
ATOM 603 C CA . ALA A 1 76 ? -0.614 2.836 11.117 1.00 95.75 76 ALA A CA 1
ATOM 604 C C . ALA A 1 76 ? -1.488 1.746 11.730 1.00 95.75 76 ALA A C 1
ATOM 606 O O . ALA A 1 76 ? -2.011 1.933 12.831 1.00 95.75 76 ALA A O 1
ATOM 607 N N . ILE A 1 77 ? -1.630 0.613 11.047 1.00 96.38 77 ILE A N 1
ATOM 608 C CA . ILE A 1 77 ? -2.328 -0.556 11.585 1.00 96.38 77 ILE A CA 1
ATOM 609 C C . ILE A 1 77 ? -1.577 -1.081 12.814 1.00 96.38 77 ILE A C 1
ATOM 611 O O . ILE A 1 77 ? -2.213 -1.354 13.831 1.00 96.38 77 ILE A O 1
ATOM 615 N N . ASP A 1 78 ? -0.245 -1.118 12.780 1.00 95.19 78 ASP A N 1
ATOM 616 C CA . ASP A 1 78 ? 0.581 -1.576 13.903 1.00 95.19 78 ASP A CA 1
ATOM 617 C C . ASP A 1 78 ? 0.433 -0.721 15.173 1.00 95.19 78 ASP A C 1
ATOM 619 O O . ASP A 1 78 ? 0.645 -1.225 16.276 1.00 95.19 78 ASP A O 1
ATOM 623 N N . THR A 1 79 ? -0.006 0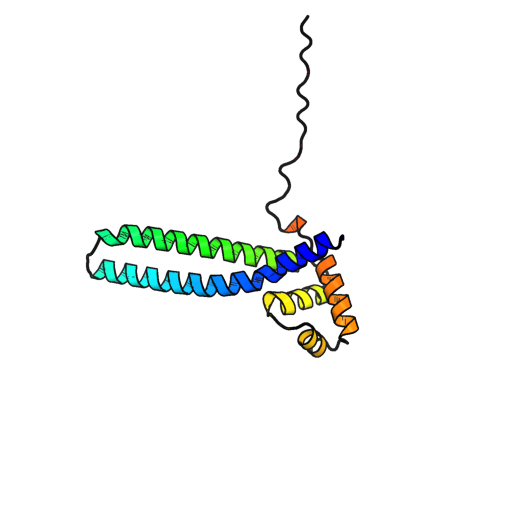.542 15.058 1.00 93.81 79 THR A N 1
ATOM 624 C CA . THR A 1 79 ? -0.304 1.387 16.234 1.00 93.81 79 THR A CA 1
ATOM 625 C C . THR A 1 79 ? -1.505 0.912 17.052 1.00 93.81 79 THR A C 1
ATOM 627 O O . THR A 1 79 ? -1.637 1.283 18.218 1.00 93.81 79 THR A O 1
ATOM 630 N N . VAL A 1 80 ? -2.397 0.108 16.467 1.00 96.38 80 VAL A N 1
ATOM 631 C CA . VAL A 1 80 ? -3.594 -0.379 17.154 1.00 96.38 80 VAL A CA 1
ATOM 632 C C . VAL A 1 80 ? -3.186 -1.430 18.181 1.00 96.38 80 VAL A C 1
ATOM 634 O O . VAL A 1 80 ? -2.666 -2.479 17.826 1.00 96.38 80 VAL A O 1
ATOM 637 N N . GLU A 1 81 ? -3.459 -1.192 19.464 1.00 94.62 81 GLU A N 1
ATOM 638 C CA . GLU A 1 81 ? -2.996 -2.062 20.559 1.00 94.62 81 GLU A CA 1
ATOM 639 C C . GLU A 1 81 ? -3.580 -3.484 20.498 1.00 94.62 81 GLU A C 1
ATOM 641 O O . GLU A 1 81 ? -2.879 -4.479 20.712 1.00 94.62 81 GLU A O 1
ATOM 646 N N . SER A 1 82 ? -4.872 -3.600 20.183 1.00 97.25 82 SER A N 1
ATOM 647 C CA . SER A 1 82 ? -5.573 -4.884 20.165 1.00 97.25 82 SER A CA 1
ATOM 648 C C . SER A 1 82 ? -5.200 -5.708 18.935 1.00 97.25 82 SER A C 1
ATOM 650 O O . SER A 1 82 ? -5.511 -5.326 17.808 1.00 97.25 82 SER A O 1
ATOM 652 N N . ALA A 1 83 ? -4.628 -6.895 19.161 1.00 96.88 83 ALA A N 1
ATOM 653 C CA . ALA A 1 83 ? -4.288 -7.836 18.094 1.00 96.88 83 ALA A CA 1
ATOM 654 C C . ALA A 1 83 ? -5.502 -8.220 17.229 1.00 96.88 83 ALA A C 1
ATOM 656 O O . ALA A 1 83 ? -5.391 -8.265 16.011 1.00 96.88 83 ALA A O 1
ATOM 657 N N . ALA A 1 84 ? -6.676 -8.415 17.840 1.00 96.31 84 ALA A N 1
ATOM 658 C CA . ALA A 1 84 ? -7.900 -8.729 17.105 1.00 96.31 84 ALA A CA 1
ATOM 659 C C . ALA A 1 84 ? -8.354 -7.572 16.196 1.00 96.31 84 ALA A C 1
ATOM 661 O O . ALA A 1 84 ? -8.827 -7.807 15.089 1.00 96.31 84 ALA A O 1
ATOM 662 N N . LEU A 1 85 ? -8.201 -6.318 16.640 1.00 97.94 85 LEU A N 1
ATOM 663 C CA . LEU A 1 85 ? -8.540 -5.154 15.815 1.00 97.94 85 LEU A CA 1
ATOM 664 C C . LEU A 1 85 ? -7.520 -4.946 14.688 1.00 97.94 85 LEU A C 1
ATOM 666 O O . LEU A 1 85 ? -7.935 -4.638 13.573 1.00 97.94 85 LEU A O 1
ATOM 670 N N . ARG A 1 86 ? -6.220 -5.169 14.948 1.00 97.88 86 ARG A N 1
ATOM 671 C CA . ARG A 1 86 ? -5.185 -5.188 13.898 1.00 97.88 86 ARG A CA 1
ATOM 672 C C . ARG A 1 86 ? -5.501 -6.220 12.828 1.00 97.88 86 ARG A C 1
ATOM 674 O O . ARG A 1 86 ? -5.513 -5.873 11.655 1.00 97.88 86 ARG A O 1
ATOM 681 N N . GLU A 1 87 ? -5.834 -7.442 13.236 1.00 97.75 87 GLU A N 1
ATOM 682 C CA . GLU A 1 87 ? -6.163 -8.532 12.316 1.00 97.75 87 GLU A CA 1
ATOM 683 C C . GLU A 1 87 ? -7.323 -8.158 11.384 1.00 97.75 87 GLU A C 1
ATOM 685 O O . GLU A 1 87 ? -7.232 -8.340 10.173 1.00 97.75 87 GLU A O 1
ATOM 690 N N . ILE A 1 88 ? -8.383 -7.544 11.922 1.00 98.12 88 ILE A N 1
ATOM 691 C CA . ILE A 1 88 ? -9.522 -7.075 11.119 1.00 98.12 88 ILE A CA 1
ATOM 692 C C . ILE A 1 88 ? -9.084 -6.024 10.087 1.00 98.12 88 ILE A C 1
ATOM 694 O O . ILE A 1 88 ? -9.528 -6.073 8.939 1.00 98.12 88 ILE A O 1
ATOM 698 N N . LEU A 1 89 ? -8.229 -5.069 10.470 1.00 98.06 89 LEU A N 1
ATOM 699 C CA . LEU A 1 89 ? -7.735 -4.042 9.547 1.00 98.06 89 LEU A CA 1
ATOM 700 C C . LEU A 1 89 ? -6.825 -4.642 8.472 1.00 98.06 89 LEU A C 1
ATOM 702 O O . LEU A 1 89 ? -7.002 -4.322 7.298 1.00 98.06 89 LEU A O 1
ATOM 706 N N . THR A 1 90 ? -5.905 -5.530 8.847 1.00 97.94 90 THR A N 1
ATOM 707 C CA . THR A 1 90 ? -5.008 -6.225 7.917 1.00 97.94 90 THR A CA 1
ATOM 708 C C . THR A 1 90 ? -5.803 -7.048 6.913 1.00 97.94 90 THR A C 1
ATOM 710 O O . THR A 1 90 ? -5.651 -6.861 5.706 1.00 97.94 90 THR A O 1
ATOM 713 N N . GLN A 1 91 ? -6.719 -7.899 7.376 1.00 97.75 91 GLN A N 1
ATOM 714 C CA . GLN A 1 91 ? -7.520 -8.727 6.478 1.00 97.75 91 GLN A CA 1
ATOM 715 C C . GLN A 1 91 ? -8.374 -7.888 5.523 1.00 97.75 91 GLN A C 1
ATOM 717 O O . GLN A 1 91 ? -8.459 -8.201 4.335 1.00 97.75 91 GLN A O 1
ATOM 722 N N . HIS A 1 92 ? -8.968 -6.796 6.010 1.00 97.75 92 HIS A N 1
ATOM 723 C CA . HIS A 1 92 ? -9.849 -5.981 5.183 1.00 97.75 92 HIS A CA 1
ATOM 724 C C . HIS A 1 92 ? -9.099 -5.075 4.196 1.00 97.75 92 HIS A C 1
ATOM 726 O O . HIS A 1 92 ? -9.472 -5.000 3.026 1.00 97.75 92 HIS A O 1
ATOM 732 N N . TYR A 1 93 ? -8.059 -4.368 4.646 1.00 97.38 93 TYR A N 1
ATOM 733 C CA . TYR A 1 93 ? -7.402 -3.324 3.849 1.00 97.38 93 TYR A CA 1
ATOM 734 C C . TYR A 1 93 ? -6.145 -3.797 3.116 1.00 97.38 93 TYR A C 1
ATOM 736 O O . TYR A 1 93 ? -5.860 -3.273 2.040 1.00 97.38 93 TYR A O 1
ATOM 744 N N . ILE A 1 94 ? -5.420 -4.779 3.659 1.00 96.44 94 ILE A N 1
ATOM 745 C CA . ILE A 1 94 ? -4.202 -5.329 3.043 1.00 96.44 94 ILE A CA 1
ATOM 746 C C . ILE A 1 94 ? -4.548 -6.583 2.237 1.00 96.44 94 ILE A C 1
ATOM 748 O O . ILE A 1 94 ? -4.224 -6.661 1.056 1.00 96.44 94 ILE A O 1
ATOM 752 N N . CYS A 1 95 ? -5.264 -7.543 2.831 1.00 95.44 95 CYS A N 1
ATOM 753 C CA . CYS A 1 95 ? -5.639 -8.787 2.143 1.00 95.44 95 CYS A CA 1
ATOM 754 C C . CYS A 1 95 ? -6.893 -8.660 1.262 1.00 95.44 95 CYS A C 1
ATOM 756 O O . CYS A 1 95 ? -7.256 -9.620 0.586 1.00 95.44 95 CYS A O 1
ATOM 758 N N . ALA A 1 96 ? -7.544 -7.492 1.263 1.00 94.56 96 ALA A N 1
ATOM 759 C CA . ALA A 1 96 ? -8.723 -7.179 0.456 1.00 94.56 96 ALA A CA 1
ATOM 760 C C . ALA A 1 96 ? -9.918 -8.136 0.652 1.00 94.56 96 ALA A C 1
ATOM 762 O O . ALA A 1 96 ? -10.707 -8.329 -0.275 1.00 94.56 96 ALA A O 1
ATOM 763 N N . LEU A 1 97 ? -10.067 -8.704 1.853 1.00 96.31 97 LEU A N 1
ATOM 764 C CA . LEU A 1 97 ? -11.213 -9.539 2.211 1.00 96.31 97 LEU A CA 1
ATOM 765 C C . LEU A 1 97 ? -12.419 -8.680 2.571 1.00 96.31 97 LEU A C 1
ATOM 767 O O . LEU A 1 97 ? -12.293 -7.579 3.128 1.00 96.31 97 LEU A O 1
ATOM 771 N N . ASP A 1 98 ? -13.610 -9.185 2.278 1.00 96.38 98 ASP A N 1
ATOM 772 C CA . ASP A 1 98 ? -14.821 -8.499 2.697 1.00 96.38 98 ASP A CA 1
ATOM 773 C C . ASP A 1 98 ? -15.086 -8.711 4.204 1.00 96.38 98 ASP A C 1
ATOM 775 O O . ASP A 1 98 ? -14.604 -9.650 4.839 1.00 96.38 98 ASP A O 1
ATOM 779 N N . LEU A 1 99 ? -15.845 -7.806 4.831 1.00 97.06 99 LEU A N 1
ATOM 780 C CA . LEU A 1 99 ? -16.112 -7.919 6.271 1.00 97.06 99 LEU A CA 1
ATOM 781 C C . LEU A 1 99 ? -16.922 -9.173 6.631 1.00 97.06 99 LEU A C 1
ATOM 783 O O . LEU A 1 99 ? -16.916 -9.568 7.793 1.00 97.06 99 LEU A O 1
ATOM 787 N N . LYS A 1 100 ? -17.639 -9.772 5.679 1.00 97.38 100 LYS A N 1
ATOM 788 C CA . LYS A 1 100 ? -18.467 -10.951 5.925 1.00 97.38 100 LYS A CA 1
ATOM 789 C C . LYS A 1 100 ? -17.594 -12.206 5.989 1.00 97.38 100 LYS A C 1
ATOM 791 O O . LYS A 1 100 ? -17.683 -12.950 6.956 1.00 97.38 100 LYS A O 1
ATOM 796 N N . GLU A 1 101 ? -16.681 -12.369 5.041 1.00 97.50 101 GLU A N 1
ATOM 797 C CA . GLU A 1 101 ? -15.636 -13.391 5.009 1.00 97.50 101 GLU A CA 1
ATOM 798 C C . GLU A 1 101 ? -14.792 -13.344 6.285 1.00 97.50 101 GLU A C 1
ATOM 800 O O . GLU A 1 101 ? -14.533 -14.378 6.900 1.00 97.50 101 GLU A O 1
ATOM 805 N N . ILE A 1 102 ? -14.398 -12.148 6.736 1.00 97.69 102 ILE A N 1
ATOM 806 C CA . ILE A 1 102 ? -13.646 -11.996 7.991 1.00 97.69 102 ILE A CA 1
ATOM 807 C C . ILE A 1 102 ? -14.520 -12.403 9.187 1.00 97.69 102 ILE A C 1
ATOM 809 O O . ILE A 1 102 ? -14.040 -13.074 10.100 1.00 97.69 102 ILE A O 1
ATOM 813 N N . ALA A 1 103 ? -15.804 -12.024 9.198 1.00 97.94 103 ALA A N 1
ATOM 814 C CA . ALA A 1 103 ? -16.726 -12.396 10.272 1.00 97.94 103 ALA A CA 1
ATOM 815 C C . ALA A 1 103 ? -16.875 -13.918 10.377 1.00 97.94 103 ALA A C 1
ATOM 817 O O . ALA A 1 103 ? -16.779 -14.463 11.475 1.00 97.94 103 ALA A O 1
ATOM 818 N N . GLU A 1 104 ? -17.023 -14.602 9.243 1.00 97.06 104 GLU A N 1
ATOM 819 C CA . GLU A 1 104 ? -17.089 -16.061 9.158 1.00 97.06 104 GLU A CA 1
ATOM 820 C C . GLU A 1 104 ? -15.791 -16.713 9.662 1.00 97.06 104 GLU A C 1
ATOM 822 O O . GLU A 1 104 ? -15.846 -17.596 10.520 1.00 97.06 104 GLU A O 1
ATOM 827 N N . ARG A 1 105 ? -14.622 -16.229 9.214 1.00 96.31 105 ARG A N 1
ATOM 828 C CA . ARG A 1 105 ? -13.300 -16.738 9.634 1.00 96.31 105 ARG A CA 1
ATOM 829 C C . ARG A 1 105 ? -13.019 -16.552 11.122 1.00 96.31 105 ARG A C 1
ATOM 831 O O . ARG A 1 105 ? -12.345 -17.382 11.721 1.00 96.31 105 ARG A O 1
ATOM 838 N N . MET A 1 106 ? -13.509 -15.463 11.709 1.00 95.38 106 MET A N 1
ATOM 839 C CA . MET A 1 106 ? -13.317 -15.147 13.127 1.00 95.38 106 MET A CA 1
ATOM 840 C C . MET A 1 106 ? -14.480 -15.610 14.017 1.00 95.38 106 MET A C 1
ATOM 842 O O . MET A 1 106 ? -14.465 -15.346 15.217 1.00 95.38 106 MET A O 1
ATOM 846 N N . HIS A 1 107 ? -15.489 -16.281 13.451 1.00 96.62 107 HIS A N 1
ATOM 847 C CA . HIS A 1 107 ? -16.699 -16.724 14.151 1.00 96.62 107 HIS A CA 1
ATOM 848 C C . HIS A 1 107 ? -17.470 -15.592 14.855 1.00 96.62 107 HIS A C 1
ATOM 850 O O . HIS A 1 107 ? -18.027 -15.760 15.942 1.00 96.62 107 HIS A O 1
ATOM 856 N N . TYR A 1 108 ? -17.535 -14.424 14.217 1.00 97.25 108 TYR A N 1
ATOM 857 C CA . TYR A 1 108 ? -18.327 -13.289 14.674 1.00 97.25 108 TYR A CA 1
ATOM 858 C C . TYR A 1 108 ? -19.613 -13.133 13.866 1.00 97.25 108 TYR A C 1
ATOM 860 O O . TYR A 1 108 ? -19.663 -13.394 12.671 1.00 97.25 108 TYR A O 1
ATOM 868 N N . SER A 1 109 ? -20.666 -12.626 14.512 1.00 97.75 109 SER A N 1
ATOM 869 C CA . SER A 1 109 ? -21.848 -12.165 13.775 1.00 97.75 109 SER A CA 1
ATOM 870 C C . SER A 1 109 ? -21.531 -10.907 12.961 1.00 97.75 109 SER A C 1
ATOM 872 O O . SER A 1 109 ? -20.753 -10.059 13.408 1.00 97.75 109 SER A O 1
ATOM 874 N N . ASP A 1 110 ? -22.224 -10.705 11.838 1.00 96.81 110 ASP A N 1
ATOM 875 C CA . ASP A 1 110 ? -22.083 -9.509 10.991 1.00 96.81 110 ASP A CA 1
ATOM 876 C C . ASP A 1 110 ? -22.207 -8.198 11.779 1.00 96.81 110 ASP A C 1
ATOM 878 O O . ASP A 1 110 ? -21.443 -7.247 11.586 1.00 96.81 110 ASP A O 1
ATOM 882 N N . ARG A 1 111 ? -23.175 -8.132 12.706 1.00 97.50 111 ARG A N 1
ATOM 883 C CA . ARG A 1 111 ? -23.377 -6.956 13.564 1.00 97.50 111 ARG A CA 1
ATOM 884 C C . ARG A 1 111 ? -22.166 -6.720 14.464 1.00 97.50 111 ARG A C 1
ATOM 886 O O . ARG A 1 111 ? -21.782 -5.566 14.661 1.00 97.50 111 ARG A O 1
ATOM 893 N N . HIS A 1 112 ? -21.595 -7.780 15.032 1.00 97.75 112 HIS A N 1
ATOM 894 C CA . HIS A 1 112 ? -20.415 -7.667 15.881 1.00 97.75 112 HIS A CA 1
ATOM 895 C C . HIS A 1 112 ? -19.188 -7.255 15.064 1.00 97.75 112 HIS A C 1
ATOM 897 O O . HIS A 1 112 ? -18.504 -6.312 15.455 1.00 97.75 112 HIS A O 1
ATOM 903 N N . MET A 1 113 ? -18.986 -7.847 13.884 1.00 98.19 113 MET A N 1
ATOM 904 C CA . MET A 1 113 ? -17.888 -7.489 12.986 1.00 98.19 113 MET A CA 1
ATOM 905 C C . MET A 1 113 ? -17.930 -6.013 12.579 1.00 98.19 113 MET A C 1
ATOM 907 O O . MET A 1 113 ? -16.931 -5.311 12.699 1.00 98.19 113 MET A O 1
ATOM 911 N N . ARG A 1 114 ? -19.096 -5.477 12.193 1.00 97.00 114 ARG A N 1
ATOM 912 C CA . ARG A 1 114 ? -19.228 -4.044 11.855 1.00 97.00 114 ARG A CA 1
ATOM 913 C C . ARG A 1 114 ? -18.891 -3.121 13.029 1.00 97.00 114 ARG A C 1
ATOM 915 O O . ARG A 1 114 ? -18.339 -2.042 12.820 1.00 97.00 114 ARG A O 1
ATOM 922 N N . ARG A 1 115 ? -19.222 -3.528 14.261 1.00 97.25 115 ARG A N 1
ATOM 923 C CA . ARG A 1 115 ? -18.862 -2.779 15.476 1.00 97.25 115 ARG A CA 1
ATOM 924 C C . ARG A 1 115 ? -17.360 -2.840 15.744 1.00 97.25 115 ARG A C 1
ATOM 926 O O . ARG A 1 115 ? -16.770 -1.801 16.023 1.00 97.25 115 ARG A O 1
ATOM 933 N N . LEU A 1 116 ? -16.750 -4.021 15.630 1.00 97.88 116 LEU A N 1
ATOM 934 C CA . LEU A 1 116 ? -15.306 -4.194 15.785 1.00 97.88 116 LEU A CA 1
ATOM 935 C C . LEU A 1 116 ? -14.527 -3.426 14.717 1.00 97.88 116 LEU A C 1
ATOM 937 O O . LEU A 1 116 ? -13.587 -2.727 15.061 1.00 97.88 116 LEU A O 1
ATOM 941 N N . HIS A 1 117 ? -14.952 -3.471 13.455 1.00 97.75 117 HIS A N 1
ATOM 942 C CA . HIS A 1 117 ? -14.330 -2.721 12.361 1.00 97.75 117 HIS A CA 1
ATOM 943 C C . HIS A 1 117 ? -14.372 -1.209 12.595 1.00 97.75 117 HIS A C 1
ATOM 945 O O . HIS A 1 117 ? -13.346 -0.543 12.476 1.00 97.75 117 HIS A O 1
ATOM 951 N N . ARG A 1 118 ? -15.527 -0.666 13.006 1.00 96.94 118 ARG A N 1
ATOM 952 C CA . ARG A 1 118 ? -15.635 0.747 13.398 1.00 96.94 118 ARG A CA 1
ATOM 953 C C . ARG A 1 118 ? -14.666 1.081 14.532 1.00 96.94 118 ARG A C 1
ATOM 955 O O . ARG A 1 118 ? -13.917 2.047 14.416 1.00 96.94 118 ARG A O 1
ATOM 962 N N . LYS A 1 119 ? -14.652 0.259 15.586 1.00 96.81 119 LYS A N 1
ATOM 963 C CA . LYS A 1 119 ? -13.747 0.427 16.729 1.00 96.81 119 LYS A CA 1
ATOM 964 C C . LYS A 1 119 ? -12.275 0.355 16.306 1.00 96.81 119 LYS A C 1
ATOM 966 O O . LYS A 1 119 ? -11.463 1.115 16.817 1.00 96.81 119 LYS A O 1
ATOM 971 N N . ALA A 1 120 ? -11.940 -0.525 15.365 1.00 97.12 120 ALA A N 1
ATOM 972 C CA . ALA A 1 120 ? -10.592 -0.667 14.835 1.00 97.12 120 ALA A CA 1
ATOM 973 C C . ALA A 1 120 ? -10.142 0.613 14.119 1.00 97.12 120 ALA A C 1
ATOM 975 O O . ALA A 1 120 ? -9.065 1.120 14.413 1.00 97.12 120 ALA A O 1
ATOM 976 N N . ILE A 1 121 ? -10.989 1.194 13.261 1.00 96.50 121 ILE A N 1
ATOM 977 C CA . ILE A 1 121 ? -10.706 2.477 12.593 1.00 96.50 121 ILE A CA 1
ATOM 978 C C . ILE A 1 121 ? -10.543 3.605 13.619 1.00 96.50 121 ILE A C 1
ATOM 980 O O . ILE A 1 121 ? -9.614 4.397 13.512 1.00 96.50 121 ILE A O 1
ATOM 984 N N . GLU A 1 122 ? -11.414 3.661 14.629 1.00 94.75 122 GLU A N 1
ATOM 985 C CA . GLU A 1 122 ? -11.329 4.639 15.724 1.00 94.75 122 GLU A CA 1
ATOM 986 C C . GLU A 1 122 ? -10.042 4.520 16.550 1.00 94.75 122 GLU A C 1
ATOM 988 O O . GLU A 1 122 ? -9.610 5.512 17.133 1.00 94.75 122 GLU A O 1
ATOM 993 N N . SER A 1 123 ? -9.425 3.337 16.588 1.00 94.31 123 SER A N 1
ATOM 994 C CA . SER A 1 123 ? -8.168 3.097 17.302 1.00 94.31 123 SER A CA 1
ATOM 995 C C . SER A 1 123 ? -6.902 3.379 16.489 1.00 94.31 123 SER A C 1
ATOM 997 O O . SER A 1 123 ? -5.811 3.324 17.051 1.00 94.31 123 SER A O 1
ATOM 999 N N . VAL A 1 124 ? -7.011 3.683 15.191 1.00 93.94 124 VAL A N 1
ATOM 1000 C CA . VAL A 1 124 ? -5.842 4.000 14.355 1.00 93.94 124 VAL A CA 1
ATOM 1001 C C . VAL A 1 124 ? -5.353 5.414 14.654 1.00 93.94 124 VAL A C 1
ATOM 1003 O O . VAL A 1 124 ? -6.094 6.389 14.518 1.00 93.94 124 VAL A O 1
ATOM 1006 N N . SER A 1 125 ? -4.071 5.546 14.991 1.00 83.69 125 SER A N 1
ATOM 1007 C CA . SER A 1 125 ? -3.450 6.847 15.231 1.00 83.69 125 SER A CA 1
ATOM 1008 C C . SER A 1 125 ? -2.685 7.341 14.003 1.00 83.69 125 SER A C 1
ATOM 1010 O O . SER A 1 125 ? -1.554 6.936 13.752 1.00 83.69 125 SER A O 1
ATOM 1012 N N . LEU A 1 126 ? -3.258 8.290 13.253 1.00 78.75 126 LEU A N 1
ATOM 1013 C CA . LEU A 1 126 ? -2.558 8.928 12.122 1.00 78.75 126 LEU A CA 1
ATOM 1014 C C . LEU A 1 126 ? -1.423 9.869 12.562 1.00 78.75 126 LEU A C 1
ATOM 1016 O O . LEU A 1 126 ? -0.543 10.198 11.767 1.00 78.75 126 LEU A O 1
ATOM 1020 N N . SER A 1 127 ? -1.427 10.320 13.820 1.00 70.19 127 SER A N 1
ATOM 1021 C CA . SER A 1 127 ? -0.407 11.237 14.345 1.00 70.19 127 SER A CA 1
ATOM 1022 C C . SER A 1 127 ? 0.947 10.558 14.567 1.00 70.19 127 SER A C 1
ATOM 1024 O O . SER A 1 127 ? 1.975 11.232 14.530 1.00 70.19 127 SER A O 1
ATOM 1026 N N . ALA A 1 128 ? 0.951 9.236 14.757 1.00 58.00 128 ALA A N 1
ATOM 1027 C CA . ALA A 1 128 ? 2.154 8.436 14.969 1.00 58.00 128 ALA A CA 1
ATOM 1028 C C . ALA A 1 128 ? 2.895 8.094 13.664 1.00 58.00 128 ALA A C 1
ATOM 1030 O O . ALA A 1 128 ? 4.069 7.742 13.698 1.00 58.00 128 ALA A O 1
ATOM 1031 N N . VAL A 1 129 ? 2.223 8.222 12.518 1.00 57.47 129 VAL A N 1
ATOM 1032 C CA . VAL A 1 129 ? 2.663 7.626 11.246 1.00 57.47 129 VAL A CA 1
ATOM 1033 C C . VAL A 1 129 ? 3.004 8.684 10.198 1.00 57.47 129 VAL A C 1
ATOM 1035 O O . VAL A 1 129 ? 3.386 8.388 9.071 1.00 57.47 129 VAL A O 1
ATOM 1038 N N . SER A 1 130 ? 2.866 9.957 10.563 1.00 47.81 130 SER A N 1
ATOM 1039 C CA . SER A 1 130 ? 3.020 11.058 9.632 1.00 47.81 130 SER A CA 1
ATOM 1040 C C . SER A 1 130 ? 4.389 11.739 9.742 1.00 47.81 130 SER A C 1
ATOM 1042 O O . SER A 1 130 ? 4.760 12.169 10.837 1.00 47.81 130 SER A O 1
ATOM 1044 N N . PRO A 1 131 ? 5.075 12.022 8.614 1.00 45.28 131 PRO A N 1
ATOM 1045 C CA . PRO A 1 131 ? 6.048 13.111 8.551 1.00 45.28 131 PRO A CA 1
ATOM 1046 C C . PRO A 1 131 ? 5.382 14.491 8.731 1.00 45.28 131 PRO A C 1
ATOM 1048 O O . PRO A 1 131 ? 6.073 15.487 8.940 1.00 45.28 131 PRO A O 1
ATOM 1051 N N . PHE A 1 132 ? 4.043 14.581 8.714 1.00 41.16 132 PHE A N 1
ATOM 1052 C CA . PHE A 1 132 ? 3.283 15.795 9.018 1.00 41.16 132 PHE A CA 1
ATOM 1053 C C . PHE A 1 132 ? 3.076 15.992 10.527 1.00 41.16 132 PHE A C 1
ATOM 1055 O O . PHE A 1 132 ? 1.997 16.370 10.987 1.00 41.16 132 PHE A O 1
ATOM 1062 N N . LYS A 1 133 ? 4.134 15.834 11.330 1.00 39.19 133 LYS A N 1
ATOM 1063 C CA . LYS A 1 133 ? 4.195 16.618 12.564 1.00 39.19 133 LYS A CA 1
ATOM 1064 C C . LYS A 1 133 ? 4.235 18.072 12.109 1.00 39.19 133 LYS A C 1
ATOM 1066 O O . LYS A 1 133 ? 5.186 18.477 11.443 1.00 39.19 133 LYS A O 1
ATOM 1071 N N . LYS A 1 134 ? 3.173 18.834 12.399 1.00 40.25 134 LYS A N 1
ATOM 1072 C CA . LYS A 1 134 ? 3.139 20.294 12.233 1.00 40.25 134 LYS A CA 1
ATOM 1073 C C . LYS A 1 134 ? 4.515 20.831 12.636 1.00 40.25 134 LYS A C 1
ATOM 1075 O O . LYS A 1 134 ? 4.868 20.739 13.814 1.00 40.25 134 LYS A O 1
ATOM 1080 N N . ARG A 1 135 ? 5.308 21.342 11.680 1.00 36.53 135 ARG A N 1
ATOM 1081 C CA . ARG A 1 135 ? 6.454 22.194 12.025 1.00 36.53 135 ARG A CA 1
ATOM 1082 C C . ARG A 1 135 ? 5.857 23.264 12.924 1.00 36.53 135 ARG A C 1
ATOM 1084 O O . ARG A 1 135 ? 4.889 23.904 12.521 1.00 36.53 135 ARG A O 1
ATOM 1091 N N . GLY A 1 136 ? 6.309 23.305 14.173 1.00 36.59 136 GLY A N 1
ATOM 1092 C CA . GLY A 1 136 ? 5.601 23.992 15.240 1.00 36.59 136 GLY A CA 1
ATOM 10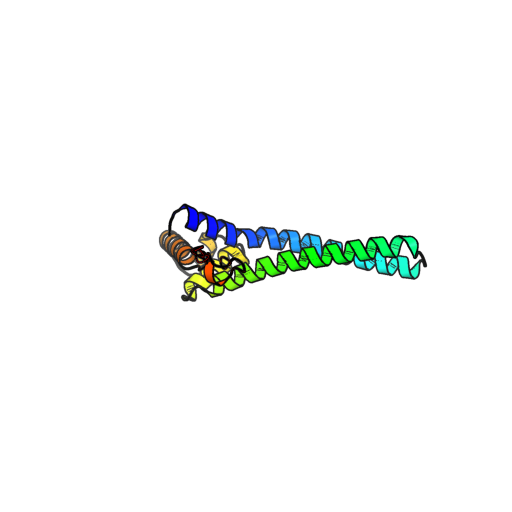93 C C . GLY A 1 136 ? 5.176 25.398 14.831 1.00 36.59 136 GLY A C 1
ATOM 1094 O O . GLY A 1 136 ? 5.992 26.190 14.363 1.00 36.59 136 GLY A O 1
ATOM 1095 N N . SER A 1 137 ? 3.906 25.722 15.069 1.00 44.94 137 SER A N 1
ATOM 1096 C CA . SER A 1 137 ? 3.547 27.090 15.422 1.00 44.94 137 SER A CA 1
ATOM 1097 C C . SER A 1 137 ? 4.335 27.441 16.681 1.00 44.94 137 SER A C 1
A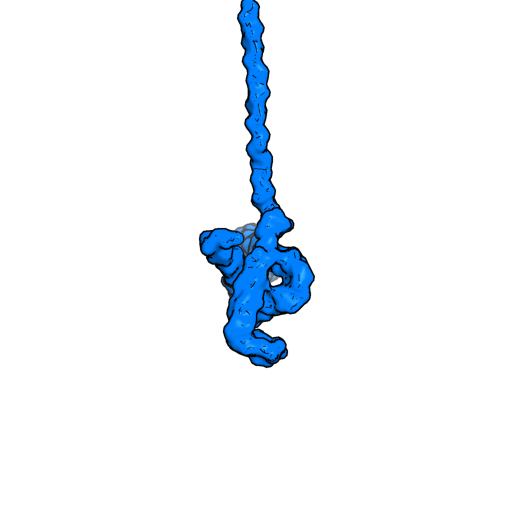TOM 1099 O O . SER A 1 137 ? 3.941 27.088 17.787 1.00 44.94 137 SER A O 1
ATOM 1101 N N . SER A 1 138 ? 5.470 28.104 16.502 1.00 41.22 138 SER A N 1
ATOM 1102 C CA . SER A 1 138 ? 6.054 28.957 17.525 1.00 41.22 138 SER A CA 1
ATOM 1103 C C . SER A 1 138 ? 5.820 30.389 17.050 1.00 41.22 138 SER A C 1
ATOM 1105 O O . SER A 1 138 ? 6.409 30.785 16.039 1.00 41.22 138 SER A O 1
ATOM 1107 N N . PRO A 1 139 ? 4.933 31.169 17.692 1.00 40.84 139 PRO A N 1
ATOM 1108 C CA . PRO A 1 139 ? 4.914 32.598 17.462 1.00 40.84 139 PRO A CA 1
ATOM 1109 C C . PRO A 1 139 ? 6.206 33.142 18.069 1.00 40.84 139 PRO A C 1
ATOM 1111 O O . PRO A 1 139 ? 6.334 33.258 19.285 1.00 40.84 139 PRO A O 1
ATOM 1114 N N . ARG A 1 140 ? 7.194 33.449 17.222 1.00 38.56 140 ARG A N 1
ATOM 1115 C CA . ARG A 1 140 ? 8.310 34.297 17.639 1.00 38.56 140 ARG A CA 1
ATOM 1116 C C . ARG A 1 140 ? 7.737 35.687 17.899 1.00 38.56 140 ARG A C 1
ATOM 1118 O O . ARG A 1 140 ? 7.582 36.481 16.976 1.00 38.56 140 ARG A O 1
ATOM 1125 N N . THR A 1 141 ? 7.402 35.974 19.148 1.00 44.78 141 THR A N 1
ATOM 1126 C CA . THR A 1 141 ? 7.300 37.343 19.646 1.00 44.78 141 THR A CA 1
ATOM 1127 C C . THR A 1 141 ? 8.683 37.978 19.520 1.00 44.78 141 THR A C 1
ATOM 1129 O O . THR A 1 141 ? 9.614 37.645 20.249 1.00 44.78 141 THR A O 1
ATOM 1132 N N . LEU A 1 142 ? 8.839 38.864 18.537 1.00 42.00 142 LEU A N 1
ATOM 1133 C CA . LEU A 1 142 ? 9.984 39.765 18.460 1.00 42.00 142 LEU A CA 1
ATOM 1134 C C . LEU A 1 142 ? 9.844 40.797 19.591 1.00 42.00 142 LEU A C 1
ATOM 1136 O O . LEU A 1 142 ? 8.778 41.409 19.703 1.00 42.00 142 LEU A O 1
ATOM 1140 N N . PRO A 1 143 ? 10.864 41.019 20.436 1.00 41.19 143 PRO A N 1
ATOM 1141 C CA . PRO A 1 143 ? 10.802 42.092 21.413 1.00 41.19 143 PRO A CA 1
ATOM 1142 C C . PRO A 1 143 ? 10.845 43.444 20.689 1.00 41.19 143 PRO A C 1
ATOM 1144 O O . PRO A 1 143 ? 11.769 43.738 19.930 1.00 41.19 143 PRO A O 1
ATOM 1147 N N . LEU A 1 144 ? 9.822 44.266 20.935 1.00 45.53 144 LEU A N 1
ATOM 1148 C CA . LEU A 1 144 ? 9.794 45.687 20.596 1.00 45.53 144 LEU A CA 1
ATOM 1149 C C . LEU A 1 144 ? 10.972 46.380 21.289 1.00 45.53 144 LEU A C 1
ATOM 1151 O O . LEU A 1 144 ? 10.955 46.602 22.501 1.00 45.53 144 LEU A O 1
ATOM 1155 N N . VAL A 1 145 ? 11.992 46.733 20.511 1.00 46.78 145 VAL A N 1
ATOM 1156 C CA . VAL A 1 145 ? 13.040 47.657 20.944 1.00 46.78 145 VAL A CA 1
ATOM 1157 C C . VAL A 1 145 ? 12.379 49.018 21.153 1.00 46.78 145 VAL A C 1
ATOM 1159 O O . VAL A 1 145 ? 12.005 49.692 20.193 1.00 46.78 145 VAL A O 1
ATOM 1162 N N . LYS A 1 146 ? 12.209 49.417 22.417 1.00 48.78 146 LYS A N 1
ATOM 1163 C CA . LYS A 1 146 ? 11.896 50.802 22.778 1.00 48.78 146 LYS A CA 1
ATOM 1164 C C . LYS A 1 146 ? 13.075 51.667 22.333 1.00 48.78 146 LYS A C 1
ATOM 1166 O O . LYS A 1 146 ? 14.169 51.527 22.874 1.00 48.78 146 LYS A O 1
ATOM 1171 N N . ARG A 1 147 ? 12.863 52.526 21.335 1.00 43.28 147 ARG A N 1
ATOM 1172 C CA . ARG A 1 147 ? 13.774 53.643 21.072 1.00 43.28 147 ARG A CA 1
ATOM 1173 C C . ARG A 1 147 ? 13.553 54.694 22.160 1.00 43.28 147 ARG A C 1
ATOM 1175 O O . ARG A 1 147 ? 12.408 55.071 22.406 1.00 43.28 147 ARG A O 1
ATOM 1182 N N . ILE A 1 148 ? 14.648 55.062 22.818 1.00 53.94 148 ILE A N 1
ATOM 1183 C CA . ILE A 1 148 ? 14.809 56.289 23.607 1.00 53.94 148 ILE A CA 1
ATOM 1184 C C . ILE A 1 148 ? 15.058 57.426 22.616 1.00 53.94 148 ILE A C 1
ATOM 1186 O O . ILE A 1 148 ? 15.744 57.147 21.603 1.00 53.94 148 ILE A O 1
#

Sequence (148 aa):
MTDTEFNAVKAFLSAYRYTELDLRVRRAELTRLTARKEALILEGNTDLLFHLEHAICAAKDAIRVLCTRQAEIEAAIDTVESAALREILTQHYICALDLKEIAERMHYSDRHMRRLHRKAIESVSLSAVSPFKKRGSSPRTLPLVKRI

Nearest PDB structures (foldseek):
  6zw6-assembly1_A  TM=6.116E-01  e=8.674E-01  Nostoc punctiforme
  6zbd-assembly1_D  TM=6.579E-01  e=1.180E+00  Plasmodium falciparum
  7zcg-assembly1_A  TM=5.847E-01  e=1.525E+00  Homo sapiens
  7zcg-assembly1_B  TM=5.369E-01  e=1.308E+00  Homo sapiens
  6jx6-assembly1_C  TM=5.620E-01  e=1.606E+00  Homo sapiens

pLDDT: mean 87.31, std 18.06, range [36.53, 98.19]

Organism: NCBI:txid2885357

Radius of gyration: 23.43 Å; Cα contacts (8 Å, |Δi|>4): 109; chains: 1; bounding box: 50×73×54 Å